Protein AF-A0A918C730-F1 (afdb_monomer_lite)

Sequence (66 aa):
MRQRPLHVVAGRSLVVWEMQLVSPPDDPDHCPPGVAWIMSLDSGRFDRVSLYHAARPEPPPAPAAA

Structure (mmCIF, N/CA/C/O backbone):
data_AF-A0A918C730-F1
#
_entry.id   AF-A0A918C730-F1
#
loop_
_atom_site.group_PDB
_atom_site.id
_atom_site.type_symbol
_atom_site.label_atom_id
_atom_site.label_alt_id
_atom_site.label_comp_id
_atom_site.label_asym_id
_atom_site.label_entity_id
_atom_site.label_seq_id
_atom_site.pdbx_PDB_ins_code
_atom_site.Cartn_x
_atom_site.Cartn_y
_atom_site.Cartn_z
_atom_site.occupancy
_atom_site.B_iso_or_equiv
_atom_site.auth_seq_id
_atom_site.auth_comp_id
_atom_site.auth_asym_id
_atom_site.auth_atom_id
_atom_site.pdbx_PDB_model_num
ATOM 1 N N . MET A 1 1 ? 16.158 1.651 -4.440 1.00 86.00 1 MET A N 1
ATOM 2 C CA . MET A 1 1 ? 14.682 1.605 -4.467 1.00 86.00 1 MET A CA 1
ATOM 3 C C . MET A 1 1 ? 14.129 2.855 -3.791 1.00 86.00 1 MET A C 1
ATOM 5 O O . MET A 1 1 ? 14.662 3.250 -2.759 1.00 86.00 1 MET A O 1
ATOM 9 N N . ARG A 1 2 ? 13.129 3.513 -4.389 1.00 93.31 2 ARG A N 1
ATOM 10 C CA . ARG A 1 2 ? 12.426 4.669 -3.796 1.00 93.31 2 ARG A CA 1
ATOM 11 C C . ARG A 1 2 ? 10.938 4.349 -3.658 1.00 93.31 2 ARG A C 1
ATOM 13 O O . ARG A 1 2 ? 10.378 3.689 -4.526 1.00 93.31 2 ARG A O 1
ATOM 20 N N . GLN A 1 3 ? 10.304 4.835 -2.595 1.00 94.12 3 GLN A N 1
ATOM 21 C CA . GLN A 1 3 ? 8.860 4.706 -2.383 1.00 94.12 3 GLN A CA 1
ATOM 22 C C . GLN A 1 3 ? 8.187 6.048 -2.648 1.00 94.12 3 GLN A C 1
ATOM 24 O O . GLN A 1 3 ? 8.635 7.075 -2.137 1.00 94.12 3 GLN A O 1
ATOM 29 N N . ARG A 1 4 ? 7.120 6.042 -3.447 1.00 95.38 4 ARG A N 1
ATOM 30 C CA . ARG A 1 4 ? 6.306 7.226 -3.729 1.00 95.38 4 ARG A CA 1
ATOM 31 C C . ARG A 1 4 ? 4.859 6.954 -3.311 1.00 95.38 4 ARG A C 1
ATOM 33 O O . ARG A 1 4 ? 4.236 6.080 -3.912 1.00 95.38 4 ARG A O 1
ATOM 40 N N . PRO A 1 5 ? 4.310 7.682 -2.325 1.00 95.81 5 PRO A N 1
ATOM 41 C CA . PRO A 1 5 ? 2.903 7.561 -1.960 1.00 95.81 5 PRO A CA 1
ATOM 42 C C . PRO A 1 5 ? 1.983 7.864 -3.147 1.00 95.81 5 PRO A C 1
ATOM 44 O O . PRO A 1 5 ? 2.220 8.822 -3.886 1.00 95.81 5 PRO A O 1
ATOM 47 N N . LEU A 1 6 ? 0.948 7.042 -3.313 1.00 96.50 6 LEU A N 1
ATOM 48 C CA . LEU A 1 6 ? -0.131 7.240 -4.283 1.00 96.50 6 LEU A CA 1
ATOM 49 C C . LEU A 1 6 ? -1.411 7.651 -3.557 1.00 96.50 6 LEU A C 1
ATOM 51 O O . LEU A 1 6 ? -1.940 8.729 -3.812 1.00 96.50 6 LEU A O 1
ATOM 55 N N . HIS A 1 7 ? -1.845 6.836 -2.594 1.00 97.12 7 HIS A N 1
ATOM 56 C CA . HIS A 1 7 ? -3.023 7.099 -1.775 1.00 97.12 7 HIS A CA 1
ATOM 57 C C . HIS A 1 7 ? -2.762 6.766 -0.313 1.00 97.12 7 HIS A C 1
ATOM 59 O O . HIS A 1 7 ? -2.091 5.789 0.019 1.00 97.12 7 HIS A O 1
ATOM 65 N N . VAL A 1 8 ? -3.333 7.585 0.566 1.00 97.44 8 VAL A N 1
ATOM 66 C CA . VAL A 1 8 ? -3.306 7.376 2.011 1.00 97.44 8 VAL A CA 1
ATOM 67 C C . VAL A 1 8 ? -4.712 7.583 2.545 1.00 97.44 8 VAL A C 1
ATOM 69 O O . VAL A 1 8 ? -5.270 8.672 2.435 1.00 97.44 8 VAL A O 1
ATOM 72 N N . VAL A 1 9 ? -5.268 6.538 3.149 1.00 98.00 9 VAL A N 1
ATOM 73 C CA . VAL A 1 9 ? -6.524 6.601 3.897 1.00 98.00 9 VAL A CA 1
ATOM 74 C C . VAL A 1 9 ? -6.212 6.275 5.347 1.00 98.00 9 VAL A C 1
ATOM 76 O O . VAL A 1 9 ? -5.599 5.249 5.630 1.00 98.00 9 VAL A O 1
ATOM 79 N N . ALA A 1 10 ? -6.625 7.139 6.270 1.00 96.94 10 ALA A N 1
ATOM 80 C CA . ALA A 1 10 ? -6.444 6.932 7.700 1.00 96.94 10 ALA A CA 1
ATOM 81 C C . ALA A 1 10 ? -7.775 7.113 8.430 1.00 96.94 10 ALA A C 1
ATOM 83 O O . ALA A 1 10 ? -8.448 8.132 8.281 1.00 96.94 10 ALA A O 1
ATOM 84 N N . GLY A 1 11 ? -8.147 6.109 9.217 1.00 95.44 11 GLY A N 1
ATOM 85 C CA . GLY A 1 11 ? -9.327 6.105 10.071 1.00 95.44 11 GLY A CA 1
ATOM 86 C C . GLY A 1 11 ? -8.984 5.701 11.502 1.00 95.44 11 GLY A C 1
ATOM 87 O O . GLY A 1 11 ? -7.822 5.573 11.876 1.00 95.44 11 GLY A O 1
ATOM 88 N N . ARG A 1 12 ? -10.018 5.483 12.324 1.00 95.88 12 ARG A N 1
ATOM 89 C CA . ARG A 1 12 ? -9.840 5.147 13.751 1.00 95.88 12 ARG A CA 1
ATOM 90 C C . ARG A 1 12 ? -9.203 3.776 13.988 1.00 95.88 12 ARG A C 1
ATOM 92 O O . ARG A 1 12 ? -8.482 3.621 14.965 1.00 95.88 12 ARG A O 1
ATOM 99 N N . SER A 1 13 ? -9.502 2.801 13.134 1.00 97.06 13 SER A N 1
ATOM 100 C CA . SER A 1 13 ? -9.097 1.397 13.296 1.00 97.06 13 SER A CA 1
ATOM 101 C C . SER A 1 13 ? -8.363 0.825 12.083 1.00 97.06 13 SER A C 1
ATOM 103 O O . SER A 1 13 ? -8.001 -0.347 12.089 1.00 97.06 13 SER A O 1
ATOM 105 N N . LEU A 1 14 ? -8.172 1.618 11.026 1.00 97.62 14 LEU A N 1
ATOM 106 C CA . LEU A 1 14 ? -7.561 1.169 9.780 1.00 97.62 14 LEU A CA 1
ATOM 107 C C . LEU A 1 14 ? -6.789 2.310 9.125 1.00 97.62 14 LEU A C 1
ATOM 109 O O . LEU A 1 14 ? -7.292 3.429 9.015 1.00 97.62 14 LEU A O 1
ATOM 113 N N . VAL A 1 15 ? -5.599 1.996 8.636 1.00 98.19 15 VAL A N 1
ATOM 114 C CA . VAL A 1 15 ? -4.815 2.839 7.745 1.00 98.19 15 VAL A CA 1
ATOM 115 C C . VAL A 1 15 ? -4.435 2.016 6.517 1.00 98.19 15 VAL A C 1
ATOM 117 O O . VAL A 1 15 ? -3.962 0.886 6.635 1.00 98.19 15 VAL A O 1
ATOM 120 N N . VAL A 1 16 ? -4.648 2.595 5.338 1.00 98.12 16 VAL A N 1
ATOM 121 C CA . VAL A 1 16 ? -4.257 2.029 4.045 1.00 98.12 16 VAL A CA 1
ATOM 122 C C . VAL A 1 16 ? -3.281 2.981 3.375 1.00 98.12 16 VAL A C 1
ATOM 124 O O . VAL A 1 16 ? -3.639 4.129 3.103 1.00 98.12 16 VAL A O 1
ATOM 127 N N . TRP A 1 17 ? -2.060 2.513 3.114 1.00 98.00 17 TRP A N 1
ATOM 128 C CA . TRP A 1 17 ? -1.045 3.255 2.359 1.00 98.00 17 TRP A CA 1
ATOM 129 C C . TRP A 1 17 ? -0.716 2.523 1.065 1.00 98.00 17 TRP A C 1
ATOM 131 O O . TRP A 1 17 ? -0.082 1.467 1.080 1.00 98.00 17 TRP A O 1
ATOM 141 N N . GLU A 1 18 ? -1.115 3.110 -0.056 1.00 98.12 18 GLU A N 1
ATOM 142 C CA . GLU A 1 18 ? -0.717 2.668 -1.386 1.00 98.12 18 GLU A CA 1
ATOM 143 C C . GLU A 1 18 ? 0.508 3.449 -1.840 1.00 98.12 18 GLU A C 1
ATOM 145 O O . GLU A 1 18 ? 0.549 4.682 -1.776 1.00 98.12 18 GLU A O 1
ATOM 150 N N . MET A 1 19 ? 1.514 2.732 -2.326 1.00 97.50 19 MET A N 1
ATOM 151 C CA . MET A 1 19 ? 2.757 3.331 -2.786 1.00 97.50 19 MET A CA 1
ATOM 152 C C . MET A 1 19 ? 3.228 2.684 -4.077 1.00 97.50 19 MET A C 1
ATOM 154 O O . MET A 1 19 ? 3.183 1.466 -4.240 1.00 97.50 19 MET A O 1
ATOM 158 N N . GLN A 1 20 ? 3.767 3.506 -4.964 1.00 96.00 20 GLN A N 1
ATOM 159 C CA . GLN A 1 20 ? 4.583 3.044 -6.072 1.00 96.00 20 GLN A CA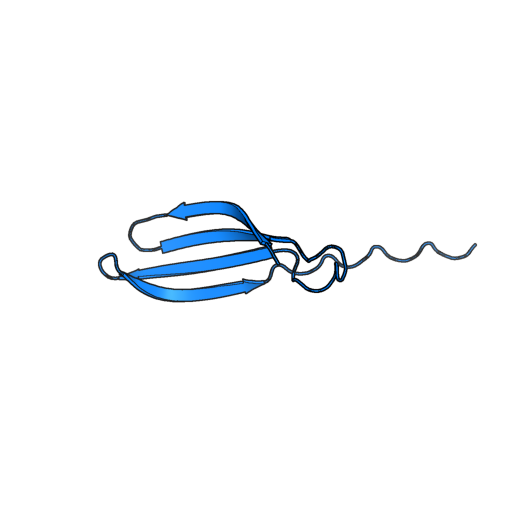 1
ATOM 160 C C . GLN A 1 20 ? 5.987 2.713 -5.556 1.00 96.00 20 GLN A C 1
ATOM 162 O O . GLN A 1 20 ? 6.581 3.499 -4.806 1.00 96.00 20 GLN A O 1
ATOM 167 N N . LEU A 1 21 ? 6.532 1.577 -5.992 1.00 94.88 21 LEU A N 1
ATOM 168 C CA . LEU A 1 21 ? 7.948 1.273 -5.813 1.00 94.88 21 LEU A CA 1
ATOM 169 C C . LEU A 1 21 ? 8.689 1.615 -7.099 1.00 94.88 21 LEU A C 1
ATOM 171 O O . LEU A 1 21 ? 8.383 1.096 -8.167 1.00 94.88 21 LEU A O 1
ATOM 175 N N . VAL A 1 22 ? 9.664 2.507 -6.990 1.00 94.00 22 VAL A N 1
ATOM 176 C CA . VAL A 1 22 ? 10.504 2.918 -8.110 1.00 94.00 22 VAL A CA 1
ATOM 177 C C . VAL A 1 22 ? 11.821 2.157 -8.012 1.00 94.00 22 VAL A C 1
ATOM 179 O O . VAL A 1 22 ? 12.623 2.376 -7.087 1.00 94.00 22 VAL A O 1
ATOM 182 N N . SER A 1 23 ? 12.011 1.242 -8.959 1.00 91.81 23 SER A N 1
ATOM 183 C CA . SER A 1 23 ? 13.245 0.487 -9.150 1.00 91.81 23 SER A CA 1
ATOM 184 C C . SER A 1 23 ? 14.428 1.420 -9.449 1.00 91.81 23 SER A C 1
ATOM 186 O O . SER A 1 23 ? 14.237 2.523 -9.973 1.00 91.81 23 SER A O 1
ATOM 188 N N . PRO A 1 24 ? 15.662 1.036 -9.080 1.00 92.44 24 PRO A N 1
ATOM 189 C CA . PRO A 1 24 ? 16.850 1.742 -9.549 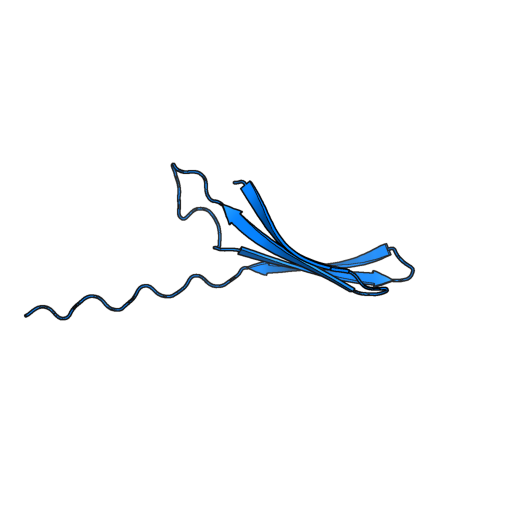1.00 92.44 24 PRO A CA 1
ATOM 190 C C . PRO A 1 24 ? 16.941 1.694 -11.089 1.00 92.44 24 PRO A C 1
ATOM 192 O O . PRO A 1 24 ? 16.477 0.728 -11.690 1.00 92.44 24 PRO A O 1
ATOM 195 N N . PRO A 1 25 ? 17.540 2.712 -11.734 1.00 90.06 25 PRO A N 1
ATOM 196 C CA . PRO A 1 25 ? 17.640 2.760 -13.194 1.00 90.06 25 PRO A CA 1
ATOM 197 C C . PRO A 1 25 ? 18.450 1.593 -13.778 1.00 90.06 25 PRO A C 1
ATOM 199 O O . PRO A 1 25 ? 18.156 1.157 -14.885 1.00 90.06 25 PRO A O 1
ATOM 202 N N . ASP A 1 26 ? 19.417 1.067 -13.020 1.00 94.31 26 ASP A N 1
ATOM 203 C CA . ASP A 1 26 ? 20.300 -0.026 -13.449 1.00 94.31 26 ASP A CA 1
ATOM 204 C C . ASP A 1 26 ? 19.659 -1.423 -13.324 1.00 94.31 26 ASP A C 1
ATOM 206 O O . ASP A 1 26 ? 20.189 -2.392 -13.857 1.00 94.31 26 ASP A O 1
ATOM 210 N N . ASP A 1 27 ? 18.523 -1.535 -12.627 1.00 91.31 27 ASP A N 1
ATOM 211 C CA . ASP A 1 27 ? 17.750 -2.777 -12.486 1.00 91.31 27 ASP A CA 1
ATOM 212 C C . ASP A 1 27 ? 16.245 -2.436 -12.425 1.00 91.31 27 ASP A C 1
ATOM 214 O O . ASP A 1 27 ? 15.660 -2.380 -11.338 1.00 91.31 27 ASP A O 1
ATOM 218 N N . PRO A 1 28 ? 15.602 -2.133 -13.575 1.00 86.38 28 PRO A N 1
ATOM 219 C CA . PRO A 1 28 ? 14.208 -1.682 -13.622 1.00 86.38 28 PRO A CA 1
ATOM 220 C C . PRO A 1 28 ? 13.205 -2.714 -13.099 1.00 86.38 28 PRO A C 1
ATOM 222 O O . PRO A 1 28 ? 12.131 -2.349 -12.613 1.00 86.38 28 PRO A O 1
ATOM 225 N N . ASP A 1 29 ? 13.565 -3.994 -13.148 1.00 88.19 29 ASP A N 1
ATOM 226 C CA . ASP A 1 29 ? 12.696 -5.103 -12.772 1.00 88.19 29 ASP A CA 1
ATOM 227 C C . ASP A 1 29 ? 12.832 -5.522 -11.304 1.00 88.19 29 ASP A C 1
ATOM 229 O O . ASP A 1 29 ? 12.082 -6.391 -10.853 1.00 88.19 29 ASP A O 1
ATOM 233 N N . HIS A 1 30 ? 13.712 -4.855 -10.551 1.00 88.06 30 HIS A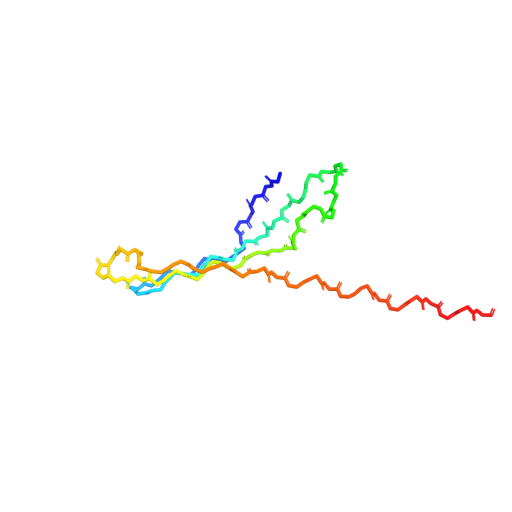 N 1
ATOM 234 C CA . HIS A 1 30 ? 14.027 -5.147 -9.155 1.00 88.06 30 HIS A CA 1
ATOM 235 C C . HIS A 1 30 ? 12.816 -5.148 -8.214 1.00 88.06 30 HIS A C 1
ATOM 237 O O . HIS A 1 30 ? 12.738 -5.940 -7.274 1.00 88.06 30 HIS A O 1
ATOM 243 N N . CYS A 1 31 ? 11.887 -4.206 -8.405 1.00 90.56 31 CYS A N 1
ATOM 244 C CA . CYS A 1 31 ? 10.739 -4.029 -7.525 1.00 90.56 31 CYS A CA 1
ATOM 245 C C . CYS A 1 31 ? 9.430 -4.485 -8.185 1.00 90.56 31 CYS A C 1
ATOM 247 O O . CYS A 1 31 ? 9.237 -4.322 -9.394 1.00 90.56 31 CYS A O 1
ATOM 249 N N . PRO A 1 32 ? 8.468 -4.983 -7.387 1.00 92.00 32 PRO A N 1
ATOM 250 C CA . PRO A 1 32 ? 7.067 -4.982 -7.789 1.00 92.00 32 PRO A CA 1
ATOM 251 C C . PRO A 1 32 ? 6.616 -3.562 -8.176 1.00 92.00 32 PRO A C 1
ATOM 253 O O . PRO A 1 32 ? 7.154 -2.595 -7.637 1.00 92.00 32 PRO A O 1
ATOM 256 N N . PRO A 1 33 ? 5.596 -3.400 -9.036 1.00 92.62 33 PRO A N 1
ATOM 257 C CA . PRO A 1 33 ? 5.148 -2.076 -9.488 1.00 92.62 33 PRO A CA 1
ATOM 258 C C . PRO A 1 33 ? 4.597 -1.184 -8.360 1.00 92.62 33 PRO A C 1
ATOM 260 O O . PRO A 1 33 ? 4.589 0.043 -8.472 1.00 92.62 33 PRO A O 1
ATOM 263 N N . GLY A 1 34 ? 4.149 -1.777 -7.253 1.00 95.75 34 GLY A N 1
ATOM 264 C CA . GLY A 1 34 ? 3.625 -1.050 -6.104 1.00 95.75 34 GLY A CA 1
ATOM 265 C C . GLY A 1 34 ? 3.360 -1.957 -4.912 1.00 95.75 34 GLY A C 1
ATOM 266 O O . GLY A 1 34 ? 3.466 -3.183 -5.010 1.00 95.75 34 GLY A O 1
ATOM 267 N N . VAL A 1 35 ? 3.005 -1.343 -3.786 1.00 97.00 35 VAL A N 1
ATOM 268 C CA . VAL A 1 35 ? 2.593 -2.028 -2.556 1.00 97.00 35 VAL A CA 1
ATOM 269 C C . VAL A 1 35 ? 1.387 -1.348 -1.930 1.00 97.00 35 VAL A C 1
ATOM 271 O O . VAL A 1 35 ? 1.256 -0.125 -1.993 1.00 97.00 35 VAL A O 1
ATOM 274 N N . ALA A 1 36 ? 0.556 -2.141 -1.264 1.00 97.75 36 ALA A N 1
ATOM 275 C CA . ALA A 1 36 ? -0.457 -1.667 -0.336 1.00 97.75 36 ALA A CA 1
ATOM 276 C C . ALA A 1 36 ? -0.120 -2.161 1.074 1.00 97.75 36 ALA A C 1
ATOM 278 O O . ALA A 1 36 ? 0.018 -3.366 1.303 1.00 97.75 36 ALA A O 1
ATOM 279 N N . TRP A 1 37 ? -0.003 -1.230 2.017 1.00 97.94 37 TRP A N 1
ATOM 280 C CA . TRP A 1 37 ? 0.060 -1.532 3.443 1.00 97.94 37 TRP A CA 1
ATOM 281 C C . TRP A 1 37 ? -1.335 -1.426 4.030 1.00 97.94 37 TRP A C 1
ATOM 283 O O . TRP A 1 37 ? -1.964 -0.374 3.932 1.00 97.94 37 TRP A O 1
ATOM 293 N N . ILE A 1 38 ? -1.792 -2.502 4.660 1.00 98.19 38 ILE A N 1
ATOM 294 C CA . ILE A 1 38 ? -3.051 -2.559 5.394 1.00 98.19 38 ILE A CA 1
ATOM 295 C C . ILE A 1 38 ? -2.701 -2.685 6.870 1.00 98.19 38 ILE A C 1
ATOM 297 O O . ILE A 1 38 ? -2.140 -3.696 7.300 1.00 98.19 38 ILE A O 1
ATOM 301 N N . MET A 1 39 ? -2.988 -1.635 7.630 1.00 98.56 39 MET A N 1
ATOM 302 C CA . MET A 1 39 ? -2.604 -1.520 9.032 1.00 98.56 39 MET A CA 1
ATOM 303 C C . MET A 1 39 ? -3.856 -1.342 9.877 1.00 98.56 39 MET A C 1
ATOM 305 O O . MET A 1 39 ? -4.516 -0.309 9.776 1.00 98.56 39 MET A O 1
ATOM 309 N N . SER A 1 40 ? -4.208 -2.336 10.688 1.00 98.31 40 SER A N 1
ATOM 310 C CA . SER A 1 40 ? -5.275 -2.172 11.674 1.00 98.31 40 SER A CA 1
ATOM 311 C C . SER A 1 40 ? -4.734 -1.492 12.926 1.00 98.31 40 SER A C 1
ATOM 313 O O . SER A 1 40 ? -3.533 -1.544 13.211 1.00 98.31 40 SER A O 1
ATOM 315 N N . LEU A 1 41 ? -5.619 -0.782 13.625 1.00 98.25 41 LEU A N 1
ATOM 316 C CA . LEU A 1 41 ? -5.311 -0.127 14.883 1.00 98.25 41 LEU A CA 1
ATOM 317 C C . LEU A 1 41 ? -6.256 -0.619 15.970 1.00 98.25 41 LEU A C 1
ATOM 319 O O . LEU A 1 41 ? -7.476 -0.570 15.800 1.00 98.25 41 LEU A O 1
ATOM 323 N N . ASP A 1 42 ? -5.684 -0.958 17.118 1.00 96.62 42 ASP A N 1
ATOM 324 C CA . ASP A 1 42 ? -6.396 -1.099 18.378 1.00 96.62 42 ASP A CA 1
ATOM 325 C C . ASP A 1 42 ? -5.972 0.026 19.323 1.00 96.62 42 ASP A C 1
ATOM 327 O O . ASP A 1 42 ? -4.786 0.280 19.544 1.00 96.62 42 ASP A O 1
ATOM 331 N N . SER A 1 43 ? -6.956 0.756 19.849 1.00 95.25 43 SER A N 1
ATOM 332 C CA . SER A 1 43 ? -6.730 1.860 20.791 1.00 95.25 43 SER A CA 1
ATOM 333 C C . SER A 1 43 ? -5.676 2.883 20.317 1.00 95.25 43 SER A C 1
ATOM 335 O O . SER A 1 43 ? -4.891 3.412 21.104 1.0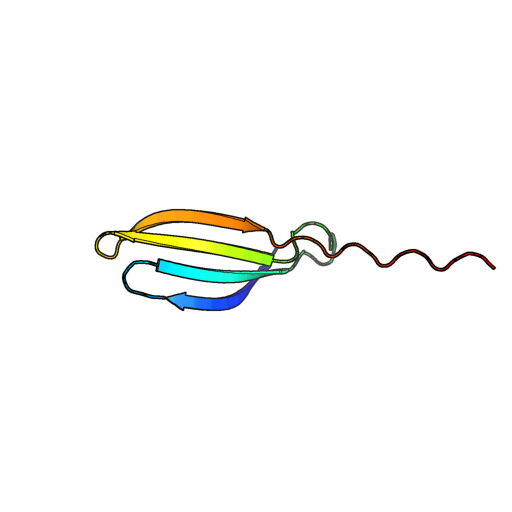0 95.25 43 SER A O 1
ATOM 337 N N . GLY A 1 44 ? -5.652 3.162 19.006 1.00 93.00 44 GLY A N 1
ATOM 338 C CA . GLY A 1 44 ? -4.724 4.109 18.376 1.00 93.00 44 GLY A CA 1
ATOM 339 C C . GLY A 1 44 ? -3.307 3.573 18.138 1.00 93.00 44 GLY A C 1
ATOM 340 O O . GLY A 1 44 ? -2.431 4.345 17.753 1.00 93.00 44 GLY A O 1
ATOM 341 N N . ARG A 1 45 ? -3.062 2.274 18.347 1.00 95.56 45 ARG A N 1
ATOM 342 C CA . ARG A 1 45 ? -1.781 1.606 18.078 1.00 95.56 45 ARG A CA 1
ATOM 343 C C . ARG A 1 45 ? -1.953 0.563 16.991 1.00 95.56 45 ARG A C 1
ATOM 345 O O . ARG A 1 45 ? -2.966 -0.119 16.970 1.00 95.56 45 ARG A O 1
ATOM 352 N N . PHE A 1 46 ? -0.955 0.410 16.125 1.00 96.62 46 PHE A N 1
ATOM 353 C CA . PHE A 1 46 ? -0.967 -0.673 15.147 1.00 96.62 46 PHE A CA 1
ATOM 354 C C . PHE A 1 46 ? -0.905 -2.029 15.853 1.00 96.62 46 PHE A C 1
ATOM 356 O O . PHE A 1 46 ? 0.059 -2.301 16.568 1.00 96.62 46 PHE A O 1
ATOM 363 N N . ASP A 1 47 ? -1.919 -2.864 15.644 1.00 97.00 47 ASP A N 1
ATOM 364 C CA . ASP A 1 47 ? -1.983 -4.231 16.173 1.00 97.00 47 ASP A CA 1
ATOM 365 C C . ASP A 1 47 ? -1.631 -5.270 15.095 1.00 97.00 47 ASP A C 1
ATOM 367 O O . ASP A 1 47 ? -1.032 -6.304 15.392 1.00 97.00 47 ASP A O 1
ATOM 371 N N . ARG A 1 48 ? -1.913 -4.964 13.820 1.00 98.19 48 ARG A N 1
ATOM 372 C CA . ARG A 1 48 ? -1.497 -5.770 12.668 1.00 98.19 48 ARG A CA 1
ATOM 373 C C . ARG A 1 48 ? -1.081 -4.890 11.499 1.00 98.19 48 ARG A C 1
ATOM 375 O O . ARG A 1 48 ? -1.749 -3.925 11.144 1.00 98.19 48 ARG A O 1
ATOM 382 N N . VAL A 1 49 ? -0.004 -5.305 10.839 1.00 98.25 49 VAL A N 1
ATOM 383 C CA . VAL A 1 49 ? 0.507 -4.706 9.604 1.00 98.25 49 VAL A CA 1
ATOM 384 C C . VAL A 1 49 ? 0.613 -5.809 8.559 1.00 98.25 49 VAL A C 1
ATOM 386 O O . VAL A 1 49 ? 1.233 -6.840 8.801 1.00 98.25 49 VAL A O 1
ATOM 389 N N . SER A 1 50 ? -0.030 -5.624 7.411 1.00 98.12 50 SER A N 1
ATOM 390 C CA . SER A 1 50 ? 0.047 -6.537 6.265 1.00 98.12 50 SER A CA 1
ATOM 391 C C . SER A 1 50 ? 0.498 -5.766 5.029 1.00 98.12 50 SER A C 1
ATOM 393 O O . SER A 1 50 ? 0.085 -4.624 4.834 1.00 98.12 50 SER A O 1
ATOM 395 N N . LEU A 1 51 ? 1.337 -6.386 4.201 1.00 97.50 51 LEU A N 1
ATOM 396 C CA . LEU A 1 51 ? 1.845 -5.808 2.961 1.00 97.50 51 LEU A CA 1
ATOM 397 C C . LEU A 1 51 ? 1.449 -6.693 1.788 1.00 97.50 51 LEU A C 1
ATOM 399 O O . LEU A 1 51 ? 1.674 -7.902 1.814 1.00 97.50 51 LEU A O 1
ATOM 403 N N . TYR A 1 52 ? 0.904 -6.070 0.750 1.00 97.25 52 TYR A N 1
ATOM 404 C CA . TYR A 1 52 ? 0.532 -6.733 -0.491 1.00 97.25 52 TYR A CA 1
ATOM 405 C C . TYR A 1 52 ? 1.257 -6.082 -1.661 1.00 97.25 52 TYR A C 1
ATOM 407 O O . TYR A 1 52 ? 1.237 -4.861 -1.803 1.00 97.25 52 TYR A O 1
ATOM 415 N N . HIS A 1 53 ? 1.901 -6.890 -2.501 1.00 96.25 53 HIS A N 1
ATOM 416 C CA . HIS A 1 53 ? 2.502 -6.418 -3.744 1.00 96.25 53 HIS A CA 1
ATOM 417 C C . HIS A 1 53 ? 1.431 -6.270 -4.826 1.00 96.25 53 HIS A C 1
ATOM 419 O O . HIS A 1 53 ? 0.591 -7.153 -4.997 1.00 96.25 53 HIS A O 1
ATOM 425 N N . ALA A 1 54 ? 1.491 -5.179 -5.586 1.00 92.81 54 ALA A N 1
ATOM 426 C CA . ALA A 1 54 ? 0.719 -5.056 -6.813 1.00 92.81 54 ALA A CA 1
ATOM 427 C C . ALA A 1 54 ? 1.241 -6.063 -7.851 1.00 92.81 54 ALA A C 1
ATOM 429 O O . ALA A 1 54 ? 2.454 -6.228 -8.012 1.00 92.81 54 ALA A O 1
ATOM 430 N N . ALA A 1 55 ? 0.327 -6.733 -8.553 1.00 90.38 55 ALA A N 1
ATOM 431 C CA . ALA A 1 55 ? 0.692 -7.657 -9.619 1.00 90.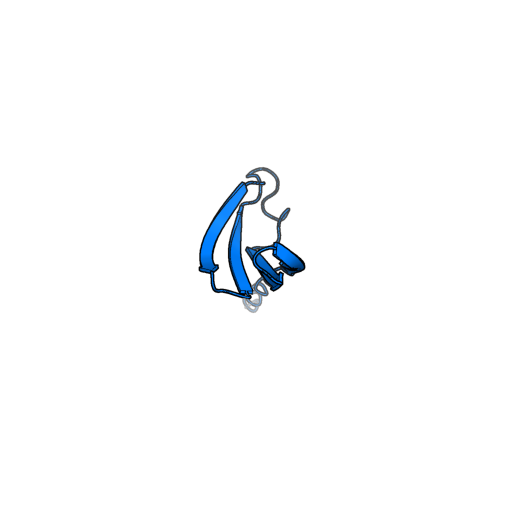38 55 ALA A CA 1
ATOM 432 C C . ALA A 1 55 ? 1.376 -6.908 -10.771 1.00 90.38 55 ALA A C 1
ATOM 434 O O . ALA A 1 55 ? 1.001 -5.783 -11.110 1.00 90.38 55 ALA A O 1
ATOM 435 N N . ARG A 1 56 ? 2.375 -7.543 -11.391 1.00 85.81 56 ARG A N 1
ATOM 436 C CA . ARG A 1 56 ? 2.948 -7.038 -12.638 1.00 85.81 56 ARG A CA 1
ATOM 437 C C . ARG A 1 56 ? 1.926 -7.265 -13.761 1.00 85.81 56 ARG A C 1
ATOM 439 O O . ARG A 1 56 ? 1.424 -8.384 -13.857 1.00 85.81 56 ARG A O 1
ATOM 446 N N . PRO A 1 57 ? 1.603 -6.252 -14.586 1.00 80.06 57 PRO A N 1
ATOM 447 C CA . PRO A 1 57 ? 0.791 -6.474 -15.775 1.00 80.06 57 PRO A CA 1
ATOM 448 C C . PRO A 1 57 ? 1.469 -7.519 -16.660 1.00 80.06 57 PRO A C 1
ATOM 450 O O . PRO A 1 57 ? 2.689 -7.472 -16.840 1.00 80.06 57 PRO A O 1
ATOM 453 N N . GLU A 1 58 ? 0.697 -8.456 -17.201 1.00 80.62 58 GLU A N 1
ATOM 454 C CA . GLU A 1 58 ? 1.222 -9.376 -18.203 1.00 80.62 58 GLU A CA 1
ATOM 455 C C . GLU A 1 58 ? 1.636 -8.565 -19.443 1.00 80.62 58 GLU A C 1
ATOM 457 O O . GLU A 1 58 ? 0.893 -7.662 -19.852 1.00 80.62 58 GLU A O 1
ATOM 462 N N . PRO A 1 59 ? 2.826 -8.809 -20.021 1.00 78.88 59 PRO A N 1
ATOM 463 C CA . PRO A 1 59 ? 3.192 -8.158 -21.266 1.00 78.88 59 PRO A CA 1
ATOM 464 C C . PRO A 1 59 ? 2.161 -8.511 -22.349 1.00 78.88 59 PRO A C 1
ATOM 466 O O . PRO A 1 59 ? 1.669 -9.641 -22.383 1.00 78.88 59 PRO A O 1
ATOM 469 N N . PRO A 1 60 ? 1.816 -7.566 -23.241 1.00 79.62 60 PRO A N 1
ATOM 470 C CA . PRO A 1 60 ? 0.911 -7.864 -24.340 1.00 79.62 60 PRO A CA 1
ATOM 471 C C . PRO A 1 60 ? 1.477 -9.013 -25.191 1.00 79.62 60 PRO A C 1
ATOM 473 O O . PRO A 1 60 ? 2.702 -9.129 -25.322 1.00 79.62 60 PRO A O 1
ATOM 476 N N . PRO A 1 61 ? 0.612 -9.855 -25.784 1.00 83.12 61 PRO A N 1
ATOM 477 C CA . PRO A 1 61 ? 1.066 -10.941 -26.640 1.00 83.12 61 PRO A CA 1
ATOM 478 C C 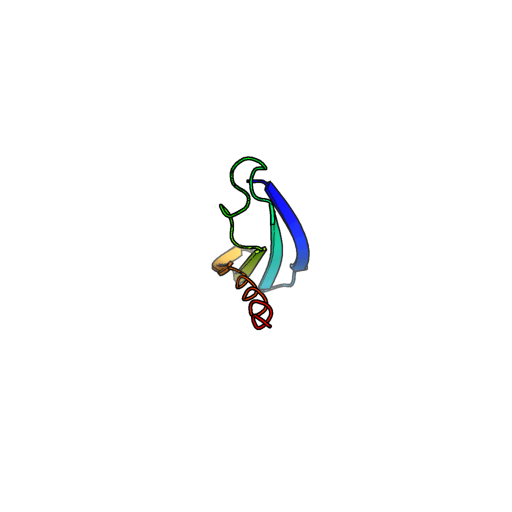. PRO A 1 61 ? 1.913 -10.384 -27.788 1.00 83.12 61 PRO A C 1
ATOM 480 O O . PRO A 1 61 ? 1.595 -9.338 -28.360 1.00 83.12 61 PRO A O 1
ATOM 483 N N . ALA A 1 62 ? 3.001 -11.085 -28.116 1.00 82.56 62 ALA A N 1
ATOM 484 C CA . ALA A 1 62 ? 3.855 -10.712 -29.235 1.00 82.56 62 ALA A CA 1
ATOM 485 C C . ALA A 1 62 ? 3.025 -10.649 -30.533 1.00 82.56 62 ALA A C 1
ATOM 487 O O . ALA A 1 62 ? 2.126 -11.477 -30.719 1.00 82.56 62 ALA A O 1
ATOM 488 N N . PRO A 1 63 ? 3.297 -9.688 -31.435 1.00 80.25 63 PRO A N 1
ATOM 489 C CA . PRO A 1 63 ? 2.594 -9.620 -32.707 1.00 80.25 63 PRO A CA 1
ATOM 490 C C . PRO A 1 63 ? 2.784 -10.933 -33.473 1.00 80.25 63 PRO A C 1
ATOM 492 O O . PRO A 1 63 ? 3.891 -11.474 -33.524 1.00 80.25 63 PRO A O 1
ATOM 495 N N . ALA A 1 64 ? 1.697 -11.449 -34.051 1.00 78.12 64 ALA A N 1
ATOM 496 C CA . ALA A 1 64 ? 1.752 -12.642 -34.884 1.00 78.12 64 ALA A CA 1
ATOM 497 C C . ALA A 1 64 ? 2.734 -12.402 -36.040 1.00 78.12 64 ALA A C 1
ATOM 499 O O . ALA A 1 64 ? 2.625 -11.399 -36.748 1.00 78.12 64 ALA A O 1
ATOM 500 N N . ALA A 1 65 ? 3.708 -13.300 -36.198 1.00 73.81 65 ALA A N 1
ATOM 501 C CA . ALA A 1 65 ? 4.610 -13.274 -37.341 1.00 73.81 65 ALA A CA 1
ATOM 502 C C . ALA A 1 65 ? 3.784 -13.445 -38.628 1.00 73.81 65 ALA A C 1
ATOM 504 O O . ALA A 1 65 ? 2.950 -14.351 -38.700 1.00 73.81 65 ALA A O 1
ATOM 505 N N . ALA A 1 66 ? 3.984 -12.533 -39.581 1.00 68.69 66 ALA A N 1
ATOM 506 C CA . ALA A 1 66 ? 3.344 -12.542 -40.895 1.00 68.69 66 ALA A CA 1
ATOM 507 C C . ALA A 1 66 ? 3.984 -13.571 -41.835 1.00 68.69 66 ALA A C 1
ATOM 509 O O . ALA A 1 66 ? 5.214 -13.784 -41.718 1.00 68.69 66 ALA A O 1
#

Secondary structure (DSSP, 8-state):
-EEEEEEEEE-SSEEEEEEEEE--TT-TTSS-SEEEEEEEEETTEEEEEEEEEPPPPPPPPPPPP-

pLDDT: mean 92.5, std 6.87, range [68.69, 98.56]

Organism: NCBI:txid66870

Foldseek 3Di:
DDWAWDDWDDDDFWIKTKIADQDDPVCRPPAQRIKIWIFTDDPNHTPDIDIDGDDDDDPPDDPDDD

Radius of gyration: 16.72 Å; chains: 1; bounding box: 30×21×62 Å